Protein AF-A0A534J7S0-F1 (afdb_monomer)

Radius of gyration: 21.64 Å; Cα contacts (8 Å, |Δi|>4): 215; chains: 1; bounding box: 44×61×50 Å

Mean predicted aligned error: 12.58 Å

Structure (mmCIF, N/CA/C/O backbone):
data_AF-A0A534J7S0-F1
#
_entry.id   AF-A0A534J7S0-F1
#
loop_
_atom_site.group_PDB
_atom_site.id
_atom_site.type_symbol
_atom_site.label_atom_id
_atom_site.label_alt_id
_atom_site.label_comp_id
_atom_site.label_asym_id
_atom_site.label_entity_id
_atom_site.label_seq_id
_atom_site.pdbx_PDB_ins_code
_atom_site.Cartn_x
_atom_site.Cartn_y
_atom_site.Cartn_z
_atom_site.occupancy
_atom_site.B_iso_or_equiv
_atom_site.auth_seq_id
_atom_site.auth_comp_id
_atom_site.auth_asym_id
_atom_site.auth_atom_id
_atom_site.pdbx_PDB_model_num
ATOM 1 N N . MET A 1 1 ? -30.193 -44.506 -21.615 1.00 39.28 1 MET A N 1
ATOM 2 C CA . MET A 1 1 ? -30.907 -43.214 -21.661 1.00 39.28 1 MET A CA 1
ATOM 3 C C . MET A 1 1 ? -29.950 -42.193 -22.272 1.00 39.28 1 MET A C 1
ATOM 5 O O . MET A 1 1 ? -28.992 -41.811 -21.619 1.00 39.28 1 MET A O 1
ATOM 9 N N . LYS A 1 2 ? -30.086 -41.914 -23.576 1.00 31.11 2 LYS A N 1
ATOM 10 C CA . LYS A 1 2 ? -29.225 -40.978 -24.323 1.00 31.11 2 LYS A CA 1
ATOM 11 C C . LYS A 1 2 ? -29.911 -39.614 -24.320 1.00 31.11 2 LYS A C 1
ATOM 13 O O . LYS A 1 2 ? -30.994 -39.494 -24.882 1.00 31.11 2 LYS A O 1
ATOM 18 N N . THR A 1 3 ? -29.300 -38.622 -23.685 1.00 37.22 3 THR A N 1
ATOM 19 C CA . THR A 1 3 ? -29.825 -37.253 -23.639 1.00 37.22 3 THR A CA 1
ATOM 20 C C . THR A 1 3 ? -29.157 -36.439 -24.742 1.00 37.22 3 THR A C 1
ATOM 22 O O . THR A 1 3 ? -27.996 -36.054 -24.631 1.00 37.22 3 THR A O 1
ATOM 25 N N . THR A 1 4 ? -29.878 -36.231 -25.840 1.00 36.31 4 THR A N 1
ATOM 26 C CA . THR A 1 4 ? -29.470 -35.365 -26.950 1.00 36.31 4 THR A CA 1
ATOM 27 C C . THR A 1 4 ? -29.667 -33.908 -26.536 1.00 36.31 4 THR A C 1
ATOM 29 O O . THR A 1 4 ? -30.799 -33.468 -26.348 1.00 36.31 4 THR A O 1
ATOM 32 N N . VAL A 1 5 ? -28.578 -33.152 -26.383 1.00 40.44 5 VAL A N 1
ATOM 33 C CA . VAL A 1 5 ? -28.629 -31.703 -26.135 1.00 40.44 5 VAL A CA 1
ATOM 34 C C . VAL A 1 5 ? -28.660 -30.976 -27.479 1.00 40.44 5 VAL A C 1
ATOM 36 O O . VAL A 1 5 ? -27.685 -30.981 -28.230 1.00 40.44 5 VAL A O 1
ATOM 39 N N . THR A 1 6 ? -29.802 -30.365 -27.788 1.00 34.50 6 THR A N 1
ATOM 40 C CA . THR A 1 6 ? -30.014 -29.549 -28.990 1.00 34.50 6 THR A CA 1
ATOM 41 C C . THR A 1 6 ? -29.403 -28.165 -28.772 1.00 34.50 6 THR A C 1
ATOM 43 O O . THR A 1 6 ? -29.806 -27.442 -27.864 1.00 34.50 6 THR A O 1
ATOM 46 N N . LYS A 1 7 ? -28.412 -27.791 -29.591 1.00 37.81 7 LYS A N 1
ATOM 47 C CA . LYS A 1 7 ? -27.818 -26.447 -29.604 1.00 37.81 7 LYS A CA 1
ATOM 48 C C . LYS A 1 7 ? -28.800 -25.457 -30.237 1.00 37.81 7 LYS A C 1
ATOM 50 O O . LYS A 1 7 ? -29.073 -25.558 -31.428 1.00 37.81 7 LYS A O 1
ATOM 55 N N . PHE A 1 8 ? -29.264 -24.472 -29.472 1.00 36.41 8 PHE A N 1
ATOM 56 C CA . PHE A 1 8 ? -29.855 -23.255 -30.029 1.00 36.41 8 PHE A CA 1
ATOM 57 C C . PHE A 1 8 ? -28.743 -22.224 -30.238 1.00 36.41 8 PHE A C 1
ATOM 59 O O . PHE A 1 8 ? -28.239 -21.634 -29.286 1.00 36.41 8 PHE A O 1
ATOM 66 N N . VAL A 1 9 ? -28.338 -22.032 -31.493 1.00 43.78 9 VAL A N 1
ATOM 67 C CA . VAL A 1 9 ? -27.540 -20.876 -31.914 1.00 43.78 9 VAL A CA 1
ATOM 68 C C . VAL A 1 9 ? -28.540 -19.801 -32.324 1.00 43.78 9 VAL A C 1
ATOM 70 O O . VAL A 1 9 ? -29.096 -19.861 -33.415 1.00 43.78 9 VAL A O 1
ATOM 73 N N . SER A 1 10 ? -28.813 -18.850 -31.432 1.00 39.81 10 SER A N 1
ATOM 74 C CA . SER A 1 10 ? -29.558 -17.639 -31.779 1.00 39.81 10 SER A CA 1
ATOM 75 C C . SER A 1 10 ? -28.559 -16.508 -31.961 1.00 39.81 10 SER A C 1
ATOM 77 O O . SER A 1 10 ? -28.002 -15.991 -30.994 1.00 39.81 10 SER A O 1
ATOM 79 N N . GLY A 1 11 ? -28.303 -16.165 -33.222 1.00 46.41 11 GLY A N 1
ATOM 80 C CA . GLY A 1 11 ? -27.537 -14.988 -33.591 1.00 46.41 11 GLY A CA 1
ATOM 81 C C . GLY A 1 11 ? -28.329 -13.725 -33.275 1.00 46.41 11 GLY A C 1
ATOM 82 O O . GLY A 1 11 ? -29.390 -13.491 -33.844 1.00 46.41 11 GLY A O 1
ATOM 83 N N . ALA A 1 12 ? -27.784 -12.897 -32.394 1.00 44.94 12 ALA A N 1
ATOM 84 C CA . ALA A 1 12 ? -28.094 -11.481 -32.333 1.00 44.94 12 ALA A CA 1
ATOM 85 C C . ALA A 1 12 ? -26.753 -10.750 -32.299 1.00 44.94 12 ALA A C 1
ATOM 87 O O . ALA A 1 12 ? -26.043 -10.768 -31.295 1.00 44.94 12 ALA A O 1
ATOM 88 N N . ALA A 1 13 ? -26.377 -10.169 -33.437 1.00 46.31 13 ALA A N 1
ATOM 89 C CA . ALA A 1 13 ? -25.261 -9.244 -33.525 1.00 46.31 13 ALA A CA 1
ATOM 90 C C . ALA A 1 13 ? -25.637 -7.979 -32.741 1.00 46.31 13 ALA A C 1
ATOM 92 O O . ALA A 1 13 ? -26.221 -7.044 -33.282 1.00 46.31 13 ALA A O 1
ATOM 93 N N . ALA A 1 14 ? -25.357 -7.978 -31.439 1.00 41.53 14 ALA A N 1
ATOM 94 C CA . ALA A 1 14 ? -25.406 -6.777 -30.628 1.00 41.53 14 ALA A CA 1
ATOM 95 C C . ALA A 1 14 ? -24.151 -5.964 -30.951 1.00 41.53 14 ALA A C 1
ATOM 97 O O . ALA A 1 14 ? -23.044 -6.295 -30.525 1.00 41.53 14 ALA A O 1
ATOM 98 N N . THR A 1 15 ? -24.319 -4.928 -31.766 1.00 40.88 15 THR A N 1
ATOM 99 C CA . THR A 1 15 ? -23.302 -3.907 -31.995 1.00 40.88 15 THR A CA 1
ATOM 100 C C . THR A 1 15 ? -22.961 -3.275 -30.647 1.00 40.88 15 THR A C 1
ATOM 102 O O . THR A 1 15 ? -23.739 -2.498 -30.096 1.00 40.88 15 THR A O 1
ATOM 105 N N . LEU A 1 16 ? -21.815 -3.657 -30.084 1.00 35.88 16 LEU A N 1
ATOM 106 C CA . LEU A 1 16 ? -21.276 -3.058 -28.873 1.00 35.88 16 LEU A CA 1
ATOM 107 C C . LEU A 1 16 ? -20.835 -1.633 -29.236 1.00 35.88 16 LEU A C 1
ATOM 109 O O . LEU A 1 16 ? -19.772 -1.429 -29.821 1.00 35.88 16 LEU A O 1
ATOM 113 N N . LEU A 1 17 ? -21.672 -0.638 -28.937 1.00 33.97 17 LEU A N 1
ATOM 114 C CA . L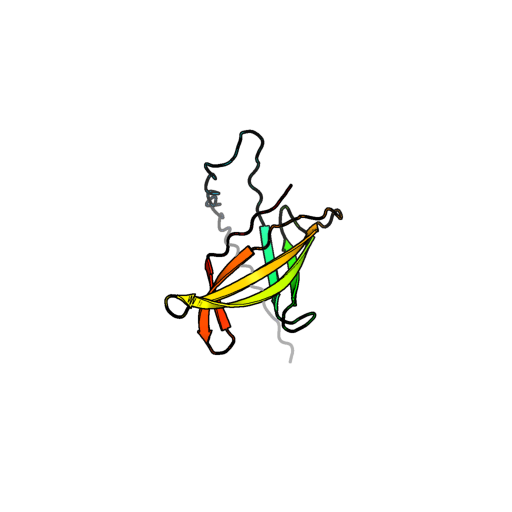EU A 1 17 ? -21.208 0.741 -28.845 1.00 33.97 17 LEU A CA 1
ATOM 115 C C . LEU A 1 17 ? -20.183 0.773 -27.712 1.00 33.97 17 LEU A C 1
ATOM 117 O O . LEU A 1 17 ? -20.538 0.682 -26.538 1.00 33.97 17 LEU A O 1
ATOM 121 N N . LEU A 1 18 ? -18.906 0.862 -28.079 1.00 40.75 18 LEU A N 1
ATOM 122 C CA . LEU A 1 18 ? -17.833 1.259 -27.179 1.00 40.75 18 LEU A CA 1
ATOM 123 C C . LEU A 1 18 ? -18.169 2.668 -26.679 1.00 40.75 18 LEU A C 1
ATOM 125 O O . LEU A 1 18 ? -17.779 3.668 -27.280 1.00 40.75 18 LEU A O 1
ATOM 129 N N . ALA A 1 19 ? -18.928 2.752 -25.588 1.00 48.34 19 ALA A N 1
ATOM 130 C CA . ALA A 1 19 ? -18.913 3.923 -24.736 1.00 48.34 19 ALA A CA 1
ATOM 131 C C . ALA A 1 19 ? -17.481 4.011 -24.212 1.00 48.34 19 ALA A C 1
ATOM 133 O O . ALA A 1 19 ? -17.093 3.274 -23.306 1.00 48.34 19 ALA A O 1
ATOM 134 N N . GLY A 1 20 ? -16.665 4.832 -24.875 1.00 44.19 20 GLY A N 1
ATOM 135 C CA . GLY A 1 20 ? -15.324 5.138 -24.419 1.00 44.19 20 GLY A CA 1
ATOM 136 C C . GLY A 1 20 ? -15.432 5.621 -22.983 1.00 44.19 20 GLY A C 1
ATOM 137 O O . GLY A 1 20 ? -15.974 6.695 -22.728 1.00 44.19 20 GLY A O 1
ATOM 138 N N . VAL A 1 21 ? -14.961 4.804 -22.043 1.00 52.72 21 VAL A N 1
ATOM 139 C CA . VAL A 1 21 ? -14.675 5.266 -20.693 1.00 52.72 21 VAL A CA 1
ATOM 140 C C . VAL A 1 21 ? -13.649 6.378 -20.855 1.00 52.72 21 VAL A C 1
ATOM 142 O O . VAL A 1 21 ? -12.492 6.140 -21.194 1.00 52.72 21 VAL A O 1
ATOM 145 N N . GLY A 1 22 ? -14.111 7.621 -20.740 1.00 43.03 22 GLY A N 1
ATOM 146 C CA . GLY A 1 22 ? -13.236 8.777 -20.751 1.00 43.03 22 GLY A CA 1
ATOM 147 C C . GLY A 1 22 ? -12.285 8.638 -19.574 1.00 43.03 22 GLY A C 1
ATOM 148 O O . GLY A 1 22 ? -12.686 8.854 -18.434 1.00 43.03 22 GLY A O 1
ATOM 149 N N . LEU A 1 23 ? -11.038 8.252 -19.849 1.00 54.78 23 LEU A N 1
ATOM 150 C CA . LEU A 1 23 ? -9.933 8.416 -18.916 1.00 54.78 23 LEU A CA 1
ATOM 151 C C . LEU A 1 23 ? -9.929 9.894 -18.521 1.00 54.78 23 LEU A C 1
ATOM 153 O O . LEU A 1 23 ? -9.705 10.767 -19.365 1.00 54.78 23 LEU A O 1
ATOM 157 N N . GLY A 1 24 ? -10.267 10.182 -17.264 1.00 50.50 24 GLY A N 1
ATOM 158 C CA . GLY A 1 24 ? -10.214 11.534 -16.730 1.00 50.50 24 GLY A CA 1
ATOM 159 C C . GLY A 1 24 ? -8.819 12.094 -16.982 1.00 50.50 24 GLY A C 1
ATOM 160 O O . GLY A 1 24 ? -7.827 11.507 -16.553 1.00 50.50 24 GLY A O 1
ATOM 161 N N . LYS A 1 25 ? -8.729 13.198 -17.732 1.00 45.91 25 LYS A N 1
ATOM 162 C CA . LYS A 1 25 ? -7.455 13.879 -17.966 1.00 45.91 25 LYS A CA 1
ATOM 163 C C . LYS A 1 25 ? -6.915 14.320 -16.610 1.00 45.91 25 LYS A C 1
ATOM 165 O O . LYS A 1 25 ? -7.518 15.163 -15.952 1.00 45.91 25 LYS A O 1
ATOM 170 N N . ASN A 1 26 ? -5.802 13.730 -16.187 1.00 52.97 26 ASN A N 1
ATOM 171 C CA . ASN A 1 26 ? -5.099 14.168 -14.995 1.00 52.97 26 ASN A CA 1
ATOM 172 C C . ASN A 1 26 ? -4.459 15.530 -15.305 1.00 52.97 26 ASN A C 1
ATOM 174 O O . ASN A 1 26 ? -3.477 15.606 -16.043 1.00 52.97 26 ASN A O 1
ATOM 178 N N . SER A 1 27 ? -5.038 16.609 -14.775 1.00 56.06 27 SER A N 1
ATOM 179 C CA . SER A 1 27 ? -4.577 17.991 -14.980 1.00 56.06 27 SER A CA 1
ATOM 180 C C . SER A 1 27 ? -3.181 18.284 -14.401 1.00 56.06 27 SER A C 1
ATOM 182 O O . SER A 1 27 ? -2.720 19.417 -14.504 1.00 56.06 27 SER A O 1
ATOM 184 N N . TYR A 1 28 ? -2.508 17.286 -13.814 1.00 55.38 28 TYR A N 1
ATOM 185 C CA . TYR A 1 28 ? -1.133 17.363 -13.308 1.00 55.38 28 TYR A CA 1
ATOM 186 C C . TYR A 1 28 ? -0.085 16.704 -14.221 1.00 55.38 28 TYR A C 1
ATOM 188 O O . TYR A 1 28 ? 1.087 16.649 -13.854 1.00 55.38 28 TYR A O 1
ATOM 196 N N . ALA A 1 29 ? -0.454 16.201 -15.403 1.00 54.00 29 ALA A N 1
ATOM 197 C CA . ALA A 1 29 ? 0.527 15.624 -16.320 1.00 54.00 29 ALA A CA 1
ATOM 198 C C . ALA A 1 29 ? 1.396 16.728 -16.953 1.00 54.00 29 ALA A C 1
ATOM 200 O O . ALA A 1 29 ? 0.919 17.519 -17.770 1.00 54.00 29 ALA A O 1
ATOM 201 N N . ALA A 1 30 ? 2.685 16.778 -16.598 1.00 62.00 30 ALA A N 1
ATOM 202 C CA . ALA A 1 30 ? 3.663 17.550 -17.359 1.00 62.00 30 ALA A CA 1
ATOM 203 C C . ALA A 1 30 ? 3.713 17.028 -18.815 1.00 62.00 30 ALA A C 1
ATOM 205 O O . ALA A 1 30 ? 3.353 15.876 -19.050 1.00 62.00 30 ALA A O 1
ATOM 206 N N . PRO A 1 31 ? 4.188 17.807 -19.809 1.00 69.38 31 PRO A N 1
ATOM 207 C CA . PRO A 1 31 ? 4.163 17.408 -21.227 1.00 69.38 31 PRO A CA 1
ATOM 208 C C . PRO A 1 31 ? 4.850 16.065 -21.549 1.00 69.38 31 PRO A C 1
ATOM 210 O O . PRO A 1 31 ? 4.622 15.495 -22.610 1.00 69.38 31 PRO A O 1
ATOM 213 N N . HIS A 1 32 ? 5.698 15.575 -20.640 1.00 70.06 32 HIS A N 1
ATOM 214 C CA . HIS A 1 32 ? 6.435 14.313 -20.723 1.00 70.06 32 HIS A CA 1
ATOM 215 C C . HIS A 1 32 ? 5.889 13.213 -19.793 1.00 70.06 32 HIS A C 1
ATOM 217 O O . HIS A 1 32 ? 6.376 12.087 -19.834 1.00 70.06 32 HIS A O 1
ATOM 223 N N . CYS A 1 33 ? 4.887 13.508 -18.963 1.00 78.31 33 CYS A N 1
ATOM 224 C CA . CYS A 1 33 ?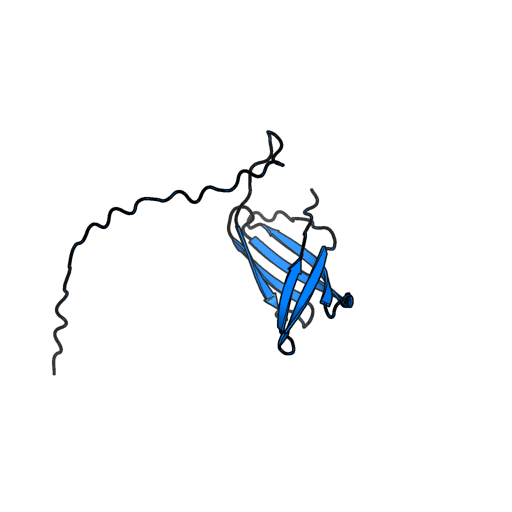 4.211 12.515 -18.138 1.00 78.31 33 CYS A CA 1
ATOM 225 C C . CYS A 1 33 ? 3.115 11.838 -18.962 1.00 78.31 33 CYS A C 1
ATOM 227 O O . CYS A 1 33 ? 2.256 12.504 -19.539 1.00 78.31 33 CYS A O 1
ATOM 229 N N . GLN A 1 34 ? 3.122 10.510 -18.980 1.00 79.62 34 GLN A N 1
ATOM 230 C CA . GLN A 1 34 ? 2.014 9.723 -19.509 1.00 79.62 34 GLN A CA 1
ATOM 231 C C . GLN A 1 34 ? 1.210 9.152 -18.339 1.00 79.62 34 GLN A C 1
ATOM 233 O O . GLN A 1 34 ? 1.809 8.751 -17.337 1.00 79.62 34 GLN A O 1
ATOM 238 N N . PRO A 1 35 ? -0.131 9.137 -18.422 1.00 81.62 35 PRO A N 1
ATOM 239 C CA . PRO A 1 35 ? -0.929 8.433 -17.434 1.00 81.62 35 PRO A CA 1
ATOM 240 C C . PRO A 1 35 ? -0.553 6.953 -17.462 1.00 81.62 35 PRO A C 1
ATOM 242 O O . PRO A 1 35 ? -0.476 6.355 -18.532 1.00 81.62 35 PRO A O 1
ATOM 245 N N . ILE A 1 36 ? -0.344 6.387 -16.279 1.00 85.38 36 ILE A N 1
ATOM 246 C CA . ILE A 1 36 ? -0.160 4.952 -16.093 1.00 85.38 36 ILE A CA 1
ATOM 247 C C . ILE A 1 36 ? -1.408 4.376 -15.433 1.00 85.38 36 ILE A C 1
ATOM 249 O O . ILE A 1 36 ? -1.994 4.989 -14.534 1.00 85.38 36 ILE A O 1
ATOM 253 N N . GLY A 1 37 ? -1.838 3.220 -15.910 1.00 88.06 37 GLY A N 1
ATOM 254 C CA . GLY A 1 37 ? -2.998 2.491 -15.427 1.00 88.06 37 GLY A CA 1
ATOM 255 C C . GLY A 1 37 ? -2.618 1.094 -14.959 1.00 88.06 37 GLY A C 1
ATOM 256 O O . GLY A 1 37 ? -1.603 0.523 -15.356 1.00 88.06 37 GLY A O 1
ATOM 257 N N . GLY A 1 38 ? -3.454 0.525 -14.101 1.00 90.94 38 GLY A N 1
ATOM 258 C CA . GLY A 1 38 ? -3.221 -0.813 -13.593 1.00 90.94 38 GLY A CA 1
ATOM 259 C C . GLY A 1 38 ? -4.068 -1.137 -12.384 1.00 90.94 38 GLY A C 1
ATOM 260 O O . GLY A 1 38 ? -4.938 -0.368 -11.969 1.00 90.94 38 GLY A O 1
ATOM 261 N N . THR A 1 39 ? -3.820 -2.307 -11.817 1.00 91.38 39 THR A N 1
ATOM 262 C CA . THR A 1 39 ? -4.465 -2.735 -10.579 1.00 91.38 39 THR A CA 1
ATOM 263 C C . THR A 1 39 ? -3.435 -3.381 -9.676 1.00 91.38 39 THR A C 1
ATOM 265 O O . THR A 1 39 ? -2.617 -4.178 -10.124 1.00 91.38 39 THR A O 1
ATOM 268 N N . VAL A 1 40 ? -3.488 -3.024 -8.397 1.00 90.56 40 VAL A N 1
ATOM 269 C CA . VAL A 1 40 ? -2.656 -3.601 -7.346 1.00 90.56 40 VAL A CA 1
ATOM 270 C C . VAL A 1 40 ? -3.575 -4.416 -6.450 1.00 90.56 40 VAL A C 1
ATOM 272 O O . VAL A 1 40 ? -4.520 -3.872 -5.879 1.00 90.56 40 VAL A O 1
ATOM 275 N N . MET A 1 41 ? -3.319 -5.716 -6.335 1.00 90.62 41 MET A N 1
ATOM 276 C CA . MET A 1 41 ? -4.062 -6.594 -5.431 1.00 90.62 41 MET A CA 1
ATOM 277 C C . MET A 1 41 ? -3.084 -7.331 -4.535 1.00 90.62 41 MET A C 1
ATOM 279 O O . MET A 1 41 ? -2.179 -7.999 -5.030 1.00 90.62 41 MET A O 1
ATOM 283 N N . THR A 1 42 ? -3.287 -7.232 -3.224 1.00 89.88 42 THR A N 1
ATOM 284 C CA . THR A 1 42 ? -2.483 -7.934 -2.225 1.00 89.88 42 THR A CA 1
ATOM 285 C C . THR A 1 42 ? -3.364 -8.731 -1.280 1.00 89.88 42 THR A C 1
ATOM 287 O O . THR A 1 42 ? -4.512 -8.381 -0.999 1.00 89.88 42 THR A O 1
ATOM 290 N N . ASN A 1 43 ? -2.803 -9.816 -0.766 1.00 82.94 43 ASN A N 1
ATOM 291 C CA . ASN A 1 43 ? -3.390 -10.596 0.306 1.00 82.94 43 ASN A CA 1
ATOM 292 C C . ASN A 1 43 ? -2.664 -10.258 1.611 1.00 82.94 43 ASN A C 1
ATOM 294 O O . ASN A 1 43 ? -1.433 -10.197 1.653 1.00 82.94 43 ASN A O 1
ATOM 298 N N . PHE A 1 44 ? -3.424 -10.052 2.685 1.00 82.94 44 PHE A N 1
ATOM 299 C CA . PHE A 1 44 ? -2.871 -9.828 4.018 1.00 82.94 44 PHE A CA 1
ATOM 300 C C . PHE A 1 44 ? -2.376 -11.127 4.648 1.00 82.94 44 PHE A C 1
ATOM 302 O O . PHE A 1 44 ? -2.877 -12.207 4.345 1.00 82.94 44 PHE A O 1
ATOM 309 N N . ALA A 1 45 ? -1.416 -10.999 5.563 1.00 79.75 45 ALA A N 1
ATOM 310 C CA . ALA A 1 45 ? -0.918 -12.092 6.389 1.00 79.75 45 ALA A CA 1
ATOM 311 C C . ALA A 1 45 ? -0.309 -13.292 5.633 1.00 79.75 45 ALA A C 1
ATOM 313 O O . ALA A 1 45 ? -0.210 -14.380 6.194 1.00 79.75 45 ALA A O 1
ATOM 314 N N . VAL A 1 46 ? 0.112 -13.111 4.374 1.00 76.75 46 VAL A N 1
ATOM 315 C CA . VAL A 1 46 ? 0.641 -14.206 3.535 1.00 76.75 46 VAL A CA 1
ATOM 316 C C . VAL A 1 46 ? 2.029 -14.647 3.988 1.00 76.75 46 VAL A C 1
ATOM 318 O O . VAL A 1 46 ? 2.316 -15.839 4.021 1.00 76.75 46 VAL A O 1
ATOM 321 N N . VAL A 1 47 ? 2.893 -13.689 4.331 1.00 80.06 47 VAL A N 1
ATOM 322 C CA . VAL A 1 47 ? 4.254 -13.975 4.817 1.00 80.06 47 VAL A CA 1
ATOM 323 C C . VAL A 1 47 ? 4.268 -14.028 6.344 1.00 80.06 47 VAL A C 1
ATOM 325 O O . VAL A 1 47 ? 4.835 -14.933 6.946 1.00 80.06 47 VAL A O 1
ATOM 328 N N . ASN A 1 48 ? 3.640 -13.040 6.974 1.00 87.12 48 ASN A N 1
ATOM 329 C CA . ASN A 1 48 ? 3.403 -12.947 8.411 1.00 87.12 48 ASN A CA 1
ATOM 330 C C . ASN A 1 48 ? 2.277 -11.932 8.646 1.00 87.12 48 ASN A C 1
ATOM 332 O O . ASN A 1 48 ? 1.897 -11.222 7.720 1.00 87.12 48 ASN A O 1
ATOM 336 N N . ALA A 1 49 ? 1.791 -11.810 9.883 1.00 84.62 49 ALA A N 1
ATOM 337 C CA . ALA A 1 49 ? 0.641 -10.970 10.225 1.00 84.62 49 ALA A CA 1
ATOM 338 C C . ALA A 1 49 ? 0.725 -9.499 9.757 1.00 84.62 49 ALA A C 1
ATOM 340 O O . ALA A 1 49 ? -0.318 -8.889 9.535 1.00 84.62 49 ALA A O 1
ATOM 341 N N . SER A 1 50 ? 1.922 -8.929 9.588 1.00 89.62 50 SER A N 1
ATOM 342 C CA . SER A 1 50 ? 2.112 -7.538 9.156 1.00 89.62 50 SER A CA 1
ATOM 343 C C . SER A 1 50 ? 2.498 -7.385 7.685 1.00 89.62 50 SER A C 1
ATOM 345 O O . SER A 1 50 ? 2.605 -6.258 7.211 1.00 89.62 50 SER A O 1
ATOM 347 N N . THR A 1 51 ? 2.703 -8.477 6.947 1.00 92.31 51 THR A N 1
ATOM 348 C CA . THR A 1 51 ? 3.241 -8.428 5.582 1.00 92.31 51 THR A CA 1
ATOM 349 C C . THR A 1 51 ? 2.242 -8.975 4.571 1.00 92.31 51 THR A C 1
ATOM 351 O O . THR A 1 51 ? 1.762 -10.108 4.676 1.00 92.31 51 THR A O 1
ATOM 354 N N . THR A 1 52 ? 1.956 -8.157 3.564 1.00 92.38 52 THR A N 1
ATOM 355 C CA . THR A 1 52 ? 1.120 -8.504 2.415 1.00 92.38 52 THR A CA 1
ATOM 356 C C . THR A 1 52 ? 1.980 -8.902 1.223 1.00 92.38 52 THR A C 1
ATOM 358 O O . THR A 1 52 ? 3.118 -8.447 1.100 1.00 92.38 52 THR A O 1
ATOM 361 N N . LEU A 1 53 ? 1.432 -9.733 0.339 1.00 93.94 53 LEU A N 1
ATOM 362 C CA . LEU A 1 53 ? 2.054 -10.080 -0.937 1.00 93.94 53 LEU A CA 1
ATOM 363 C C . LEU A 1 53 ? 0.985 -10.141 -2.023 1.00 93.94 53 LEU A C 1
ATOM 365 O O . LEU A 1 53 ? -0.159 -10.518 -1.753 1.00 93.94 53 LEU A O 1
ATOM 369 N N . GLY A 1 54 ? 1.351 -9.764 -3.240 1.00 94.38 54 GLY A N 1
ATOM 370 C CA . GLY A 1 54 ? 0.411 -9.688 -4.337 1.00 94.38 54 GLY A CA 1
ATOM 371 C C . GLY A 1 54 ? 1.039 -9.398 -5.688 1.00 94.38 54 GLY A C 1
ATOM 372 O O . GLY A 1 54 ? 2.259 -9.436 -5.868 1.00 94.38 54 GLY A O 1
ATOM 373 N N . VAL A 1 55 ? 0.160 -9.102 -6.637 1.00 95.44 55 VAL A N 1
ATOM 374 C CA . VAL A 1 55 ? 0.506 -8.842 -8.032 1.00 95.44 55 VAL A CA 1
ATOM 375 C C . VAL A 1 55 ? 0.055 -7.450 -8.437 1.00 95.44 55 VAL A C 1
ATOM 377 O O . VAL A 1 55 ? -0.953 -6.927 -7.948 1.00 95.44 55 VAL A O 1
ATOM 380 N N . VAL A 1 56 ? 0.821 -6.865 -9.348 1.00 94.69 56 VAL A N 1
ATOM 381 C CA . VAL A 1 56 ? 0.433 -5.658 -10.067 1.00 94.69 56 VAL A CA 1
ATOM 382 C C . VAL A 1 56 ? 0.180 -6.037 -11.516 1.00 94.69 56 VAL A C 1
ATOM 384 O O . VAL A 1 56 ? 0.984 -6.752 -12.113 1.00 94.69 56 VAL A O 1
ATOM 387 N N . ASP A 1 57 ? -0.926 -5.553 -12.066 1.00 95.19 57 ASP A N 1
ATOM 388 C CA . ASP A 1 57 ? -1.278 -5.655 -13.483 1.00 95.19 57 ASP A CA 1
ATOM 389 C C . ASP A 1 57 ? -1.293 -4.251 -14.118 1.00 95.19 57 ASP A C 1
ATOM 391 O O . ASP A 1 57 ? -1.382 -3.243 -13.409 1.00 95.19 57 ASP A O 1
ATOM 395 N N . GLY A 1 58 ? -1.220 -4.179 -15.444 1.00 93.50 58 GLY A N 1
ATOM 396 C CA . GLY A 1 58 ? -1.158 -2.946 -16.225 1.00 93.50 58 GLY A CA 1
ATOM 397 C C . GLY A 1 58 ? 0.266 -2.475 -16.509 1.00 93.50 58 GLY A C 1
ATOM 398 O O . GLY A 1 58 ? 1.184 -3.272 -16.728 1.00 93.50 58 GLY A O 1
ATOM 399 N N . ASP A 1 59 ? 0.453 -1.159 -16.524 1.00 91.00 59 ASP A N 1
ATOM 400 C CA . ASP A 1 59 ? 1.692 -0.537 -17.002 1.00 91.00 59 ASP A CA 1
ATOM 401 C C . ASP A 1 59 ? 2.887 -0.846 -16.095 1.00 91.00 59 ASP A C 1
ATOM 403 O O . ASP A 1 59 ? 4.007 -1.021 -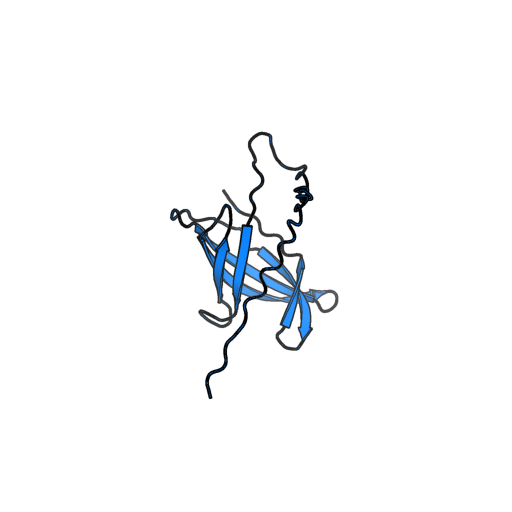16.572 1.00 91.00 59 ASP A O 1
ATOM 407 N N . LEU A 1 60 ? 2.633 -1.007 -14.794 1.00 91.56 60 LEU A N 1
ATOM 408 C CA . LEU A 1 60 ? 3.648 -1.361 -13.804 1.00 91.56 60 LEU A CA 1
ATOM 409 C C . LEU A 1 60 ? 3.647 -2.861 -13.460 1.00 91.56 60 LEU A C 1
ATOM 411 O O . LEU A 1 60 ? 4.091 -3.237 -12.383 1.00 91.56 60 LEU A O 1
ATOM 415 N N . LYS A 1 61 ? 3.127 -3.736 -14.330 1.00 95.94 61 LYS A N 1
ATOM 416 C CA . LYS A 1 61 ? 2.971 -5.171 -14.024 1.00 95.94 61 LYS A CA 1
ATOM 417 C C . LYS A 1 61 ? 4.184 -5.797 -13.319 1.00 95.94 61 LYS A C 1
ATOM 419 O O . LYS A 1 61 ? 5.330 -5.559 -13.712 1.00 95.94 61 LYS A O 1
ATOM 424 N N . GLY A 1 62 ? 3.937 -6.624 -12.307 1.00 95.94 62 GLY A N 1
ATOM 425 C CA . GLY A 1 62 ? 4.995 -7.191 -11.473 1.00 95.94 62 GLY A CA 1
ATOM 426 C C . GLY A 1 62 ? 4.496 -7.755 -10.145 1.00 95.94 62 GLY A C 1
ATOM 427 O O . GLY A 1 62 ? 3.344 -8.177 -10.026 1.00 95.94 62 GLY A O 1
ATOM 428 N N . ALA A 1 63 ? 5.373 -7.760 -9.145 1.00 95.94 63 ALA A N 1
ATOM 429 C CA . ALA A 1 63 ? 5.094 -8.265 -7.806 1.00 95.94 63 ALA A CA 1
ATOM 430 C C . ALA A 1 63 ? 5.190 -7.143 -6.774 1.00 95.94 63 ALA A C 1
ATOM 432 O O . ALA A 1 63 ? 6.139 -6.359 -6.783 1.00 95.94 63 ALA A O 1
ATOM 433 N N . VAL A 1 64 ? 4.232 -7.101 -5.852 1.00 95.19 64 VAL A N 1
ATOM 434 C CA . VAL A 1 64 ? 4.191 -6.111 -4.775 1.00 95.19 64 VAL A CA 1
ATOM 435 C C . VAL A 1 64 ? 4.090 -6.801 -3.422 1.00 95.19 64 VAL A C 1
ATOM 437 O O . VAL A 1 64 ? 3.372 -7.785 -3.251 1.00 95.19 64 VAL A O 1
ATOM 440 N N . ALA A 1 65 ? 4.788 -6.253 -2.442 1.00 95.19 65 ALA A N 1
ATOM 441 C CA . ALA A 1 65 ? 4.588 -6.542 -1.037 1.00 95.19 65 ALA A CA 1
ATOM 442 C C . ALA A 1 65 ? 4.399 -5.230 -0.277 1.00 95.19 65 ALA A C 1
ATOM 444 O O . ALA A 1 65 ? 4.849 -4.168 -0.710 1.00 95.19 65 ALA A O 1
ATOM 445 N N . ALA A 1 66 ? 3.750 -5.305 0.877 1.00 94.06 66 ALA A N 1
ATOM 446 C CA . ALA A 1 66 ? 3.662 -4.171 1.783 1.00 94.06 66 ALA A CA 1
ATOM 447 C C . ALA A 1 66 ? 3.789 -4.639 3.226 1.00 94.06 66 ALA A C 1
ATOM 449 O O . ALA A 1 66 ? 3.175 -5.638 3.601 1.00 94.06 66 ALA A O 1
ATOM 450 N N . THR A 1 67 ? 4.555 -3.904 4.020 1.00 95.38 67 THR A N 1
ATOM 451 C CA . THR A 1 67 ? 4.806 -4.190 5.431 1.00 95.38 67 THR A CA 1
ATOM 452 C C . THR A 1 67 ? 4.142 -3.122 6.284 1.00 95.38 67 THR A C 1
ATOM 454 O O . THR A 1 67 ? 4.439 -1.934 6.143 1.00 95.38 67 THR A O 1
ATOM 457 N N . ILE A 1 68 ? 3.261 -3.537 7.190 1.00 94.25 68 ILE A N 1
ATOM 458 C CA . ILE A 1 68 ? 2.681 -2.673 8.217 1.00 94.25 68 ILE A CA 1
ATOM 459 C C . ILE A 1 68 ? 3.746 -2.450 9.292 1.00 94.25 68 ILE A C 1
ATOM 461 O O . ILE A 1 68 ? 4.118 -3.372 10.018 1.00 94.25 68 ILE A O 1
ATOM 465 N N . LEU A 1 69 ? 4.233 -1.218 9.381 1.00 96.25 69 LEU A N 1
ATOM 466 C CA . LEU A 1 69 ? 5.251 -0.795 10.339 1.00 96.25 69 LEU A CA 1
ATOM 467 C C . LEU A 1 69 ? 4.642 -0.408 11.688 1.00 96.25 69 LEU A C 1
ATOM 469 O O . LEU A 1 69 ? 5.259 -0.622 12.727 1.00 96.25 69 LEU A O 1
ATOM 473 N N . ASN A 1 70 ? 3.450 0.192 11.672 1.00 95.56 70 ASN A N 1
ATOM 474 C CA . ASN A 1 70 ? 2.774 0.656 12.878 1.00 95.56 70 ASN A CA 1
ATOM 475 C C . ASN A 1 70 ? 1.254 0.711 12.683 1.00 95.56 70 ASN A C 1
ATOM 477 O O . ASN A 1 70 ? 0.771 0.901 11.564 1.00 95.56 70 ASN A O 1
ATOM 481 N N . ILE A 1 71 ? 0.518 0.579 13.787 1.00 94.19 71 ILE A N 1
ATOM 482 C CA . ILE A 1 71 ? -0.940 0.699 13.841 1.00 94.19 71 ILE A CA 1
ATOM 483 C C . ILE A 1 71 ? -1.292 1.598 15.021 1.00 94.19 71 ILE A C 1
ATOM 485 O O . ILE A 1 71 ? -0.961 1.285 16.165 1.00 94.19 71 ILE A O 1
ATOM 489 N N . THR A 1 72 ? -1.989 2.699 14.761 1.00 96.25 72 THR A N 1
ATOM 490 C CA . THR A 1 72 ? -2.431 3.634 15.801 1.00 96.25 72 THR A CA 1
ATOM 491 C C . THR A 1 72 ? -3.912 3.957 15.669 1.00 96.25 72 THR A C 1
ATOM 493 O O . THR A 1 72 ? -4.516 3.823 14.605 1.00 96.25 72 THR A O 1
ATOM 496 N N . GLN A 1 73 ? -4.518 4.373 16.779 1.00 94.88 73 GLN A N 1
ATOM 497 C CA . GLN A 1 73 ? -5.865 4.934 16.764 1.00 94.88 73 GLN A CA 1
ATOM 498 C C . GLN A 1 73 ? -5.783 6.393 16.311 1.00 94.88 73 GLN A C 1
ATOM 500 O O . GLN A 1 73 ? -5.010 7.177 16.865 1.00 94.88 73 GLN A O 1
ATOM 505 N N . GLY A 1 74 ? -6.558 6.739 15.290 1.00 89.62 74 GLY A N 1
ATOM 506 C CA . GLY A 1 74 ? -6.725 8.104 14.815 1.00 89.62 74 GLY A CA 1
ATOM 507 C C . GLY A 1 74 ? -7.901 8.808 15.494 1.00 89.62 74 GLY A C 1
ATOM 508 O O . GLY A 1 74 ? -8.563 8.277 16.389 1.00 89.62 74 GLY A O 1
ATOM 509 N N . SER A 1 75 ? -8.193 10.028 15.049 1.00 89.38 75 SER A N 1
ATOM 510 C CA . SE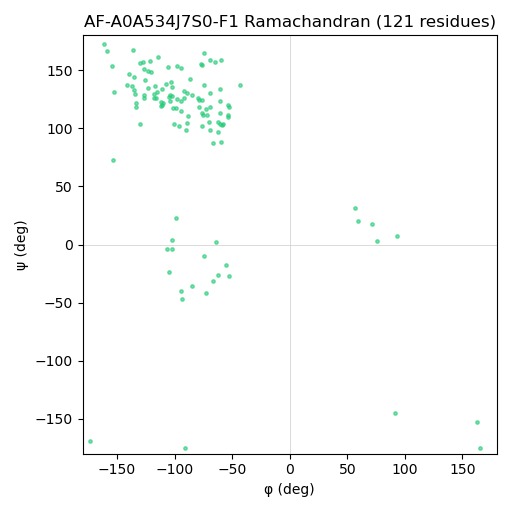R A 1 75 ? -9.388 10.752 15.485 1.00 89.38 75 SER A CA 1
ATOM 511 C C . SER A 1 75 ? -10.662 10.094 14.941 1.00 89.38 75 SER A C 1
ATOM 513 O O . SER A 1 75 ? -10.635 9.358 13.953 1.00 89.38 75 SER A O 1
ATOM 515 N N . ASN A 1 76 ? -11.800 10.362 15.588 1.00 88.44 76 ASN A N 1
ATOM 516 C CA . ASN A 1 76 ? -13.124 9.921 15.130 1.00 88.44 76 ASN A CA 1
ATOM 517 C C . ASN A 1 76 ? -13.260 8.395 14.933 1.00 88.44 76 ASN A C 1
ATOM 519 O O . ASN A 1 76 ? -13.989 7.949 14.052 1.00 88.44 76 ASN A O 1
ATOM 523 N N . GLY A 1 77 ? -12.546 7.590 15.729 1.00 87.81 77 GLY A N 1
ATOM 524 C CA . GLY A 1 77 ? -12.606 6.124 15.651 1.00 87.81 77 GLY A CA 1
ATOM 525 C C . GLY A 1 77 ? -11.939 5.528 14.407 1.00 87.81 77 GLY A C 1
ATOM 526 O O . GLY A 1 77 ? -12.222 4.387 14.044 1.00 87.81 77 GLY A O 1
ATOM 527 N N . THR A 1 78 ? -11.080 6.296 13.732 1.00 95.69 78 THR A N 1
ATOM 528 C CA . THR A 1 78 ? -10.272 5.787 12.620 1.00 95.69 78 THR A CA 1
ATOM 529 C C . THR A 1 78 ? -9.093 4.961 13.123 1.00 95.69 78 THR A C 1
ATOM 531 O O . THR A 1 78 ? -8.609 5.150 14.238 1.00 95.69 78 THR A O 1
ATOM 534 N N . VAL A 1 79 ? -8.602 4.059 12.278 1.00 96.00 79 VAL A N 1
ATOM 535 C CA . VAL A 1 79 ? -7.351 3.330 12.508 1.00 96.00 79 VAL A CA 1
ATOM 536 C C . VAL A 1 79 ? -6.361 3.722 11.427 1.00 96.00 79 VAL A C 1
ATOM 538 O O . VAL A 1 79 ? -6.697 3.737 10.240 1.00 96.00 79 VAL A O 1
ATOM 541 N N . VAL A 1 80 ? -5.154 4.071 11.851 1.00 96.19 80 VAL A N 1
ATOM 542 C CA . VAL A 1 80 ? -4.089 4.568 10.990 1.00 96.19 80 VAL A CA 1
ATOM 543 C C . VAL A 1 80 ? -2.998 3.513 10.894 1.00 96.19 80 VAL A C 1
ATOM 545 O O . VAL A 1 80 ? -2.426 3.102 11.904 1.00 96.19 80 VAL A O 1
ATOM 548 N N . PHE A 1 81 ? -2.709 3.086 9.669 1.00 94.81 81 PHE A N 1
ATOM 549 C CA . PHE A 1 81 ? -1.630 2.159 9.360 1.00 94.81 81 PHE A CA 1
ATOM 550 C C . PHE A 1 81 ? -0.459 2.922 8.750 1.00 94.81 81 PHE A C 1
ATOM 552 O O . PHE A 1 81 ? -0.628 3.657 7.776 1.00 94.81 81 PHE A O 1
ATOM 559 N N . THR A 1 82 ? 0.736 2.714 9.288 1.00 96.81 82 THR A N 1
ATOM 560 C CA . THR A 1 82 ? 1.987 3.145 8.657 1.00 96.81 82 THR A CA 1
ATOM 561 C C . THR A 1 82 ? 2.538 1.977 7.855 1.00 96.81 82 THR A C 1
ATOM 563 O O . THR A 1 82 ? 2.731 0.897 8.414 1.00 96.81 82 THR A O 1
ATOM 566 N N . VAL A 1 83 ? 2.773 2.164 6.558 1.00 95.88 83 VAL A N 1
ATOM 567 C CA . VAL A 1 83 ? 3.044 1.063 5.627 1.00 95.88 83 VAL A CA 1
ATOM 568 C C . VAL A 1 83 ? 4.220 1.392 4.712 1.00 95.88 83 VAL A C 1
ATOM 570 O O . VAL A 1 83 ? 4.258 2.462 4.108 1.00 95.88 83 VAL A O 1
ATOM 573 N N . GLN A 1 84 ? 5.144 0.444 4.566 1.00 96.12 84 GLN A N 1
ATOM 574 C CA . GLN A 1 84 ? 6.190 0.470 3.542 1.00 96.12 84 GLN A CA 1
ATOM 575 C C . GLN A 1 84 ? 5.816 -0.480 2.407 1.00 96.12 84 GLN A C 1
ATOM 577 O O . GLN A 1 84 ? 5.549 -1.654 2.663 1.00 96.12 84 GLN A O 1
ATOM 582 N N . HIS A 1 85 ? 5.838 -0.003 1.163 1.00 94.69 85 HIS A N 1
ATOM 583 C CA . HIS A 1 85 ? 5.670 -0.861 -0.008 1.00 94.69 85 HIS A CA 1
ATOM 584 C C . HIS A 1 85 ? 7.025 -1.299 -0.565 1.00 94.69 85 HIS A C 1
ATOM 586 O O . HIS A 1 85 ? 8.035 -0.603 -0.433 1.00 94.69 85 HIS A O 1
ATOM 592 N N . HIS A 1 86 ? 7.021 -2.466 -1.197 1.00 93.75 86 HIS A N 1
ATOM 593 C CA . HIS A 1 86 ? 8.143 -3.043 -1.918 1.00 93.75 86 HIS A CA 1
ATOM 594 C C . HIS A 1 86 ? 7.613 -3.536 -3.255 1.00 93.75 86 HIS A C 1
ATOM 596 O O . HIS A 1 86 ? 6.732 -4.395 -3.292 1.00 93.75 86 HIS A O 1
ATOM 602 N N . PHE A 1 87 ? 8.118 -2.977 -4.346 1.00 93.06 87 PHE A N 1
ATOM 603 C CA . PHE A 1 87 ? 7.562 -3.216 -5.664 1.00 93.06 87 PHE A CA 1
ATOM 604 C C . PHE A 1 87 ? 8.674 -3.496 -6.666 1.00 93.06 87 PHE A C 1
ATOM 606 O O . PHE A 1 87 ? 9.646 -2.747 -6.753 1.00 93.06 87 PHE A O 1
ATOM 613 N N . VAL A 1 88 ? 8.520 -4.591 -7.407 1.00 95.62 88 VAL A N 1
ATOM 614 C CA . VAL A 1 88 ? 9.395 -4.961 -8.515 1.00 95.62 88 VAL A CA 1
ATOM 615 C C . VAL A 1 88 ? 8.543 -5.206 -9.754 1.00 95.62 88 VAL A C 1
ATOM 617 O O . VAL A 1 88 ? 7.566 -5.961 -9.703 1.00 95.62 88 VAL A O 1
ATOM 620 N N . THR A 1 89 ? 8.900 -4.574 -10.867 1.00 95.25 89 THR A N 1
ATOM 621 C CA . THR A 1 89 ? 8.240 -4.787 -12.158 1.00 95.25 89 THR A CA 1
ATOM 622 C C . THR A 1 89 ? 8.654 -6.128 -12.761 1.00 95.25 89 THR A C 1
ATOM 624 O O . THR A 1 89 ? 9.656 -6.736 -12.387 1.00 95.25 89 THR A O 1
ATOM 627 N N . GLN A 1 90 ? 7.916 -6.597 -13.762 1.00 95.94 90 GLN A N 1
ATOM 628 C CA . GLN A 1 90 ? 8.267 -7.818 -14.486 1.00 95.94 90 GLN A CA 1
ATOM 629 C C . GLN A 1 90 ? 9.615 -7.714 -15.227 1.00 95.94 90 GLN A C 1
ATOM 631 O O . GLN A 1 90 ? 10.257 -8.738 -15.449 1.00 95.94 90 GLN A O 1
ATOM 636 N N . SER A 1 91 ? 10.056 -6.505 -15.602 1.00 95.06 91 SER A N 1
ATOM 637 C CA . SER A 1 91 ? 11.393 -6.268 -16.169 1.00 95.06 91 SER A CA 1
ATOM 638 C C . SER A 1 91 ? 12.514 -6.334 -15.128 1.00 95.06 91 SER A C 1
ATOM 640 O O . SER A 1 91 ? 13.680 -6.389 -15.510 1.00 95.06 91 SER A O 1
ATOM 642 N N . GLY A 1 92 ? 12.177 -6.386 -13.837 1.00 93.81 92 GLY A N 1
ATOM 643 C CA . GLY A 1 92 ? 13.135 -6.418 -12.735 1.00 93.81 92 GLY A CA 1
ATOM 644 C C . GLY A 1 92 ? 13.473 -5.042 -12.158 1.00 93.81 92 GLY A C 1
ATOM 645 O O . GLY A 1 92 ? 14.348 -4.958 -11.300 1.00 93.81 92 GLY A O 1
ATOM 646 N N . ASP A 1 93 ? 12.786 -3.980 -12.587 1.00 93.75 93 ASP A N 1
ATOM 647 C CA . ASP A 1 93 ? 12.990 -2.639 -12.040 1.00 93.75 93 ASP A CA 1
ATOM 648 C C . ASP A 1 93 ? 12.366 -2.539 -10.648 1.00 93.75 93 ASP A C 1
ATOM 650 O O . ASP A 1 93 ? 11.249 -3.005 -10.416 1.00 93.75 93 ASP A O 1
ATOM 654 N N . VAL A 1 94 ? 13.078 -1.904 -9.719 1.00 93.88 94 VAL A N 1
ATOM 655 C CA . VAL A 1 94 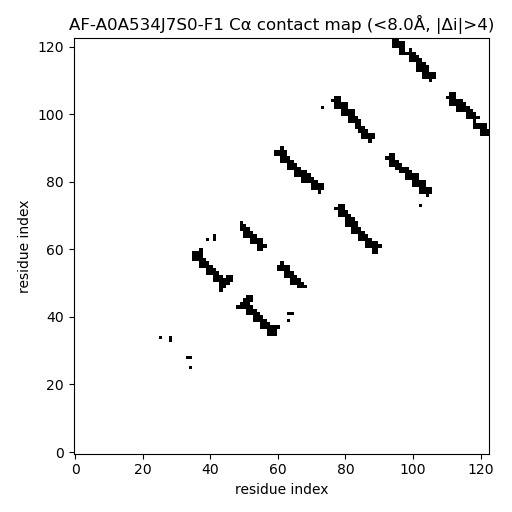? 12.573 -1.645 -8.368 1.00 93.88 94 VAL A CA 1
ATOM 656 C C . VAL A 1 94 ? 11.906 -0.278 -8.343 1.00 93.88 94 VAL A C 1
ATOM 658 O O . VAL A 1 94 ? 12.531 0.726 -8.679 1.00 93.88 94 VAL A O 1
ATOM 661 N N . ILE A 1 95 ? 10.655 -0.235 -7.895 1.00 92.00 95 ILE A N 1
ATOM 662 C CA . ILE A 1 95 ? 9.921 1.013 -7.694 1.00 92.00 95 ILE A CA 1
ATOM 663 C C . ILE A 1 95 ? 9.989 1.366 -6.211 1.00 92.00 95 ILE A C 1
ATOM 665 O O . ILE A 1 95 ? 9.521 0.614 -5.352 1.00 92.00 95 ILE A O 1
ATOM 669 N N . LEU A 1 96 ? 10.603 2.510 -5.917 1.00 93.81 96 LEU A N 1
ATOM 670 C CA . LEU A 1 96 ? 10.750 3.012 -4.558 1.00 93.81 96 LEU A CA 1
ATOM 671 C C . LEU A 1 96 ? 9.521 3.828 -4.172 1.00 93.81 96 LEU A C 1
ATOM 673 O O . LEU A 1 96 ? 8.962 4.562 -4.982 1.00 93.81 96 LEU A O 1
ATOM 677 N N . THR A 1 97 ? 9.104 3.705 -2.918 1.00 92.81 97 THR A N 1
ATOM 678 C CA . THR A 1 97 ? 8.011 4.500 -2.359 1.00 92.81 97 THR A CA 1
ATOM 679 C C . THR A 1 97 ? 8.396 5.007 -0.990 1.00 92.81 97 THR A C 1
ATOM 681 O O . THR A 1 97 ? 8.981 4.256 -0.197 1.00 92.81 97 THR A O 1
ATOM 684 N N . ASP A 1 98 ? 7.967 6.219 -0.674 1.00 95.56 98 ASP A N 1
ATOM 685 C CA . ASP A 1 98 ? 8.028 6.718 0.693 1.00 95.56 98 ASP A CA 1
ATOM 686 C C . ASP A 1 98 ? 7.114 5.886 1.611 1.00 95.56 98 ASP A C 1
ATOM 688 O O . ASP A 1 98 ? 6.149 5.249 1.168 1.00 95.56 98 ASP A O 1
ATOM 692 N N . VAL A 1 99 ? 7.405 5.903 2.914 1.00 96.06 99 VAL A N 1
ATOM 693 C CA . VAL A 1 99 ? 6.506 5.321 3.917 1.00 96.06 99 VAL A CA 1
ATOM 694 C C . VAL A 1 99 ? 5.165 6.049 3.846 1.00 96.06 99 VAL A C 1
ATOM 696 O O . VAL A 1 99 ? 5.090 7.268 4.004 1.00 96.06 99 VAL A O 1
ATOM 699 N N . ALA A 1 100 ? 4.095 5.290 3.637 1.00 96.06 100 ALA A N 1
ATOM 700 C CA . ALA A 1 100 ? 2.761 5.822 3.424 1.00 96.06 100 ALA A CA 1
ATOM 701 C C . ALA A 1 100 ? 1.875 5.632 4.660 1.00 96.06 100 ALA A C 1
ATOM 703 O O . ALA A 1 100 ? 2.040 4.694 5.444 1.00 96.06 100 ALA A O 1
ATOM 704 N N . THR A 1 101 ? 0.898 6.524 4.809 1.00 96.75 101 THR A N 1
ATOM 705 C CA . THR A 1 101 ? -0.097 6.466 5.883 1.00 96.75 101 THR A CA 1
ATOM 706 C C . THR A 1 101 ? -1.463 6.140 5.293 1.00 96.75 101 THR A C 1
ATOM 708 O O . THR A 1 101 ? -1.986 6.913 4.489 1.00 96.75 101 THR A O 1
ATOM 711 N N . ALA A 1 102 ? -2.047 5.014 5.703 1.00 95.31 102 ALA A N 1
ATOM 712 C CA . ALA A 1 102 ? -3.409 4.634 5.347 1.00 95.31 102 ALA A CA 1
ATOM 713 C C . ALA A 1 102 ? -4.354 4.932 6.512 1.00 95.31 102 ALA A C 1
ATOM 715 O O . ALA A 1 102 ? -4.241 4.333 7.583 1.00 95.31 102 ALA A O 1
ATOM 716 N N . THR A 1 103 ? -5.313 5.825 6.296 1.00 96.25 103 THR A N 1
ATOM 717 C CA . THR A 1 103 ? -6.397 6.069 7.251 1.00 96.25 103 THR A CA 1
ATOM 718 C C . THR A 1 103 ? -7.577 5.181 6.899 1.00 96.25 103 THR A C 1
ATOM 720 O O . THR A 1 103 ? -8.012 5.135 5.746 1.00 96.25 103 THR A O 1
ATOM 723 N N . SER A 1 104 ? -8.125 4.498 7.896 1.00 95.50 104 SER A N 1
ATOM 724 C CA . SER A 1 104 ? -9.205 3.533 7.721 1.00 95.50 104 SER A CA 1
ATOM 725 C C . SER A 1 104 ? -10.295 3.679 8.778 1.00 95.50 104 SER A C 1
ATOM 727 O O . SER A 1 104 ? -10.106 4.334 9.804 1.00 95.50 104 SER A O 1
ATOM 729 N N . THR A 1 105 ? -11.427 3.023 8.545 1.00 95.56 105 THR A N 1
ATOM 730 C CA . THR A 1 105 ? -12.465 2.789 9.553 1.00 95.56 105 THR A CA 1
ATOM 731 C C . THR A 1 105 ? -12.734 1.296 9.701 1.00 95.56 105 THR A C 1
ATOM 733 O O . THR A 1 105 ? -12.579 0.531 8.746 1.00 95.56 105 THR A O 1
ATOM 736 N N . VAL A 1 106 ? -13.125 0.871 10.900 1.00 92.38 106 VAL A N 1
ATOM 737 C CA . VAL A 1 106 ? -13.487 -0.522 11.180 1.00 92.38 106 VAL A CA 1
ATOM 738 C C . VAL A 1 106 ? -14.903 -0.771 10.674 1.00 92.38 106 VAL A C 1
ATOM 740 O O . VAL A 1 106 ? -15.837 -0.089 11.089 1.00 92.38 106 VAL A O 1
ATOM 743 N N . VAL A 1 10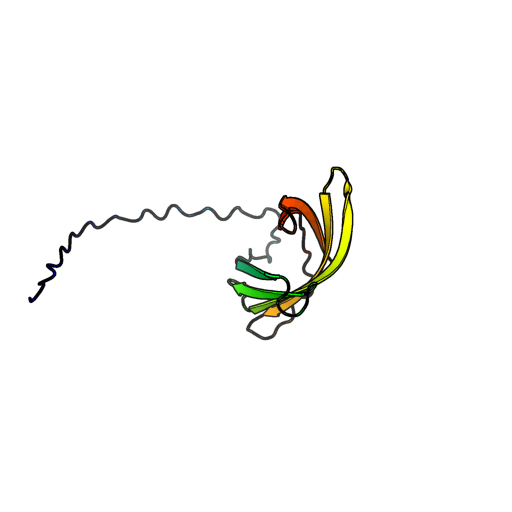7 ? -15.074 -1.769 9.810 1.00 94.31 107 VAL A N 1
ATOM 744 C CA . VAL A 1 107 ? -16.400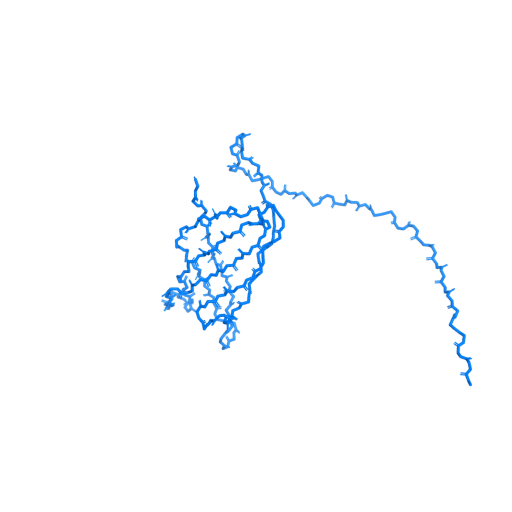 -2.177 9.305 1.00 94.31 107 VAL A CA 1
ATOM 745 C C . VAL A 1 107 ? -16.894 -3.478 9.941 1.00 94.31 107 VAL A C 1
ATOM 747 O O . VAL A 1 107 ? -18.096 -3.713 10.016 1.00 94.31 107 VAL A O 1
ATOM 750 N N . ALA A 1 108 ? -15.973 -4.307 10.435 1.00 92.38 108 ALA A N 1
ATOM 751 C CA . ALA A 1 108 ? -16.227 -5.486 11.260 1.00 92.38 108 ALA A C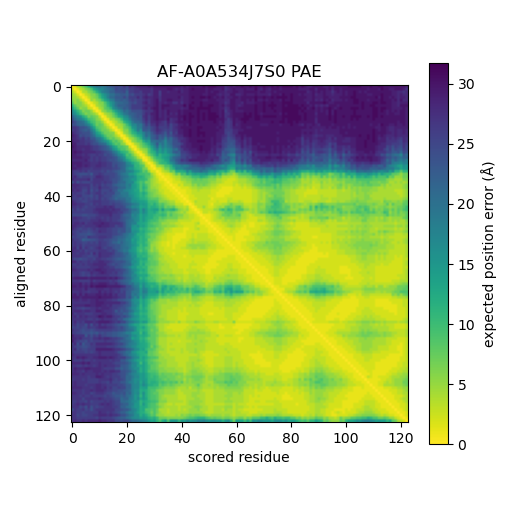A 1
ATOM 752 C C . ALA A 1 108 ? -14.939 -5.834 12.037 1.00 92.38 108 ALA A C 1
ATOM 754 O O . ALA A 1 108 ? -13.876 -5.306 11.699 1.00 92.38 108 ALA A O 1
ATOM 755 N N . PRO A 1 109 ? -14.972 -6.707 13.061 1.00 89.31 109 PRO A N 1
ATOM 756 C CA . PRO A 1 109 ? -13.758 -7.124 13.763 1.00 89.31 109 PRO A CA 1
ATOM 757 C C . PRO A 1 109 ? -12.687 -7.646 12.791 1.00 89.31 109 PRO A C 1
ATOM 759 O O . PRO A 1 109 ? -12.917 -8.613 12.070 1.00 89.31 109 PRO A O 1
ATOM 762 N N . GLY A 1 110 ? -11.527 -6.981 12.749 1.00 83.56 110 GLY A N 1
ATOM 763 C CA . GLY A 1 110 ? -10.422 -7.323 11.845 1.00 83.56 110 GLY A CA 1
ATOM 764 C C . GLY A 1 110 ? -10.609 -6.910 10.377 1.00 83.56 110 GLY A C 1
ATOM 765 O O . GLY A 1 110 ? -9.734 -7.202 9.565 1.00 83.56 110 GLY A O 1
ATOM 766 N N . LEU A 1 111 ? -11.703 -6.223 10.025 1.00 87.88 111 LEU A N 1
ATOM 767 C CA . LEU A 1 111 ? -11.980 -5.740 8.671 1.00 87.88 111 LEU A CA 1
ATOM 768 C C . LEU A 1 111 ? -12.023 -4.209 8.641 1.00 87.88 111 LEU A C 1
ATOM 770 O O . LEU A 1 111 ? -12.789 -3.572 9.370 1.00 87.88 111 LEU A O 1
ATOM 774 N N . TYR A 1 112 ? -11.220 -3.632 7.752 1.00 90.25 112 TYR A N 1
ATOM 775 C CA . TYR A 1 112 ? -11.006 -2.194 7.650 1.00 90.25 112 TYR A CA 1
ATOM 776 C C . TYR A 1 112 ? -11.351 -1.702 6.246 1.00 90.25 112 TYR A C 1
ATOM 778 O O . TYR A 1 112 ? -10.932 -2.300 5.256 1.00 90.25 112 TYR A O 1
ATOM 786 N N . ALA A 1 113 ? -12.083 -0.594 6.159 1.00 93.25 113 ALA A N 1
ATOM 787 C CA . ALA A 1 113 ? -12.277 0.140 4.914 1.00 93.25 113 ALA A CA 1
ATOM 788 C C . ALA A 1 113 ? -11.291 1.309 4.862 1.00 93.25 113 ALA A C 1
ATOM 790 O O . ALA A 1 113 ? -11.241 2.126 5.783 1.00 93.25 113 ALA A O 1
ATOM 791 N N . ILE A 1 114 ? -10.504 1.387 3.790 1.00 93.12 114 ILE A N 1
ATOM 792 C CA . ILE A 1 114 ? -9.545 2.473 3.584 1.00 93.12 114 ILE A CA 1
ATOM 793 C C . ILE A 1 114 ? -10.297 3.729 3.143 1.00 93.12 114 ILE A C 1
ATOM 795 O O . ILE A 1 114 ? -11.034 3.705 2.160 1.00 93.12 114 ILE A O 1
ATOM 799 N N . LEU A 1 115 ? -10.109 4.822 3.882 1.00 94.56 115 LEU A N 1
ATOM 800 C CA . LEU A 1 115 ? -10.729 6.121 3.610 1.00 94.56 115 LEU A CA 1
ATOM 801 C C . LEU A 1 115 ? -9.811 7.021 2.784 1.00 94.56 115 LEU A C 1
ATOM 803 O O . LEU A 1 115 ? -10.267 7.743 1.904 1.00 94.56 115 LEU A O 1
ATOM 807 N N . ASN A 1 116 ? -8.515 6.993 3.090 1.00 94.06 116 ASN A N 1
ATOM 808 C CA . ASN A 1 116 ? -7.504 7.786 2.407 1.00 94.06 116 ASN A CA 1
ATOM 809 C C . ASN A 1 116 ? -6.158 7.072 2.491 1.00 94.06 116 ASN A C 1
ATOM 811 O O . ASN A 1 116 ? -5.754 6.657 3.578 1.00 94.06 116 ASN A O 1
ATOM 815 N N . TYR A 1 117 ? -5.469 6.946 1.360 1.00 94.19 117 TYR A N 1
ATOM 816 C CA . TYR A 1 117 ? -4.178 6.268 1.312 1.00 94.19 117 TYR A CA 1
ATOM 817 C C . TYR A 1 117 ? -3.304 6.769 0.155 1.00 94.19 117 TYR A C 1
ATOM 819 O O . TYR A 1 117 ? -3.1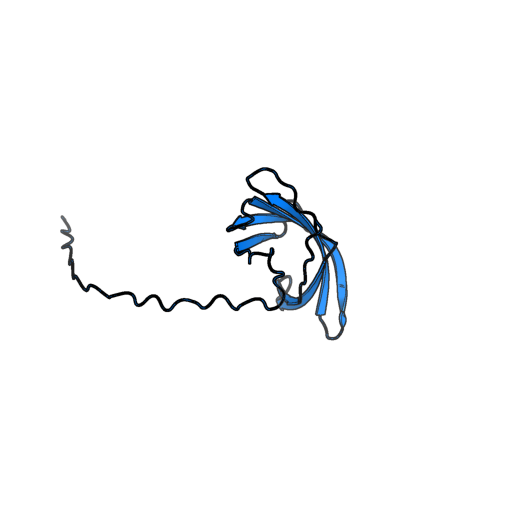48 6.085 -0.857 1.00 94.19 117 TYR A O 1
ATOM 827 N N . PRO A 1 118 ? -2.755 7.989 0.265 1.00 92.88 118 PRO A N 1
ATOM 828 C CA . PRO A 1 118 ? -1.811 8.489 -0.717 1.00 92.88 118 PRO A CA 1
ATOM 829 C C . PRO A 1 118 ? -0.502 7.702 -0.613 1.00 92.88 118 PRO A C 1
ATOM 831 O O . PRO A 1 118 ? 0.062 7.549 0.472 1.00 92.88 118 PRO A O 1
ATOM 834 N N . VAL A 1 119 ? -0.014 7.231 -1.757 1.00 90.94 119 VAL A N 1
ATOM 835 C CA . VAL A 1 119 ? 1.302 6.606 -1.896 1.00 90.94 119 VAL A CA 1
ATOM 836 C C . VAL A 1 119 ? 2.114 7.456 -2.859 1.00 90.94 119 VAL A C 1
ATOM 838 O O . VAL A 1 119 ? 1.639 7.791 -3.944 1.00 90.94 119 VAL A O 1
ATOM 841 N N . HIS A 1 120 ? 3.325 7.814 -2.447 1.00 90.88 120 HIS A N 1
ATOM 842 C CA . HIS A 1 120 ? 4.258 8.566 -3.270 1.00 90.88 120 HIS A CA 1
ATOM 843 C C . HIS A 1 120 ? 5.339 7.617 -3.784 1.00 90.88 120 HIS A C 1
ATOM 845 O O . HIS A 1 120 ? 5.980 6.918 -2.998 1.00 90.88 120 HIS A O 1
ATOM 851 N N . ILE A 1 121 ? 5.481 7.557 -5.106 1.00 87.38 121 ILE A N 1
ATOM 852 C CA . ILE A 1 121 ? 6.558 6.828 -5.771 1.00 87.38 121 ILE A CA 1
ATOM 853 C C . ILE A 1 121 ? 7.732 7.790 -5.918 1.00 87.38 121 ILE A C 1
ATOM 855 O O . ILE A 1 121 ? 7.560 8.903 -6.412 1.00 87.38 121 ILE A O 1
ATOM 859 N N . THR A 1 122 ? 8.909 7.341 -5.508 1.00 77.75 122 THR A N 1
ATOM 860 C CA . THR A 1 122 ? 10.146 8.118 -5.526 1.00 77.75 122 THR A CA 1
ATOM 861 C C . THR A 1 122 ? 11.012 7.622 -6.679 1.00 77.75 122 THR A C 1
ATOM 863 O O . THR A 1 122 ? 11.267 6.421 -6.794 1.00 77.75 122 THR A O 1
ATOM 866 N N . GLY A 1 123 ? 11.452 8.540 -7.539 1.00 61.38 123 GLY A N 1
ATOM 867 C CA . GLY A 1 123 ? 12.253 8.260 -8.731 1.00 61.38 123 GLY A CA 1
ATOM 868 C C . GLY A 1 123 ? 12.874 9.523 -9.297 1.00 61.38 123 GLY A C 1
ATOM 869 O O . GLY A 1 123 ? 12.229 10.588 -9.176 1.00 61.38 123 GLY A O 1
#

Secondary structure (DSSP, 8-state):
--------------------------TT--TTPPP--EEEEEEEEEEETTEEEEEEEETT-EEEEEEEEEEEE-GGGEEEEEEEEEEEETTSPEEEE--EEEEEEEEETTEEEEEE----EE-

Sequence (123 aa):
MKTTVTKFVSGAAATLLLAGVGLGKNSYAAPHCQPIGGTVMTNFAVVNASTTLGVVDGDLKGAVAATILNITQGSNGTVVFTVQHHFVTQSGDVILTDVATATSTVVAPGLYAILNYPVHITG

Solvent-accessible surface area (backbone atoms only — not comparable to full-atom values): 7661 Å² total; per-residue (Å²): 140,87,84,85,84,81,83,82,85,78,87,72,89,74,82,78,77,79,75,72,77,75,76,76,78,64,91,79,58,51,100,86,55,72,93,79,55,65,48,80,50,70,42,75,47,70,83,39,86,49,25,28,42,35,42,29,42,58,76,65,28,28,44,34,34,36,37,56,77,45,78,46,82,48,72,96,73,23,40,33,37,34,33,40,58,46,36,34,31,72,89,67,52,75,55,44,45,54,78,24,56,35,37,24,37,73,78,48,96,96,37,70,46,79,77,47,65,70,75,53,76,57,129

pLDDT: mean 79.58, std 21.21, range [31.11, 96.81]

Foldseek 3Di:
DDDDDDDDDDDDPPPPPPPPPPPPPPPPADPPDDDWDWDWDWDAQPPHNFKIKTFIDGPQTFIKMKGFPDWDQDPPQKIKTFMAMWGAGPVGDTWHKDTKIWIWHDPDVVDTDTPDIDIDTDD

Nearest PDB structures (foldseek):
  7sh3-assembly1_B  TM=5.867E-01  e=6.043E-01  Rickettsia typhi str. Wilmington
  8rtd-assembly1_Y  TM=6.045E-01  e=1.143E+00  Escherichia coli
  7q1v-assembly1_D  TM=4.933E-01  e=1.491E+00  Escherichia coli
  7o41-assembly1_E-5  TM=4.934E-01  e=1.491E+00  Escherichia coli
  8rtd-assembly1_S  TM=4.934E-01  e=1.844E+00  Escherichia coli